Protein AF-A0AAE0A7S3-F1 (afdb_monomer)

Radius of gyration: 11.92 Å; Cα contacts (8 Å, |Δi|>4): 25; chains: 1; bounding box: 32×15×26 Å

Mean predicted aligned error: 6.9 Å

Sequence (51 aa):
MTNQAVNAAQEAVQKSEELDIRRSSISVAAAIIYMITQLSDDKKLLKGLKV

pLDDT: mean 81.79, std 13.15, range [45.5, 94.44]

Structure (mmCIF, N/CA/C/O backbone):
data_AF-A0AAE0A7S3-F1
#
_entry.id   AF-A0AAE0A7S3-F1
#
loop_
_atom_site.group_PDB
_atom_site.id
_atom_site.type_symbol
_atom_site.label_atom_id
_atom_site.label_alt_id
_atom_site.label_comp_id
_atom_site.label_asym_id
_atom_site.label_entity_id
_atom_site.label_seq_id
_atom_site.pdbx_PDB_ins_code
_atom_site.Cartn_x
_atom_site.Cartn_y
_atom_site.Cartn_z
_atom_site.occupancy
_atom_site.B_iso_or_equiv
_atom_site.auth_seq_id
_atom_site.auth_comp_id
_atom_site.auth_asym_id
_atom_site.auth_atom_id
_atom_site.pdbx_PDB_model_num
ATOM 1 N N . MET A 1 1 ? -9.764 8.839 9.852 1.00 62.78 1 MET A N 1
ATOM 2 C 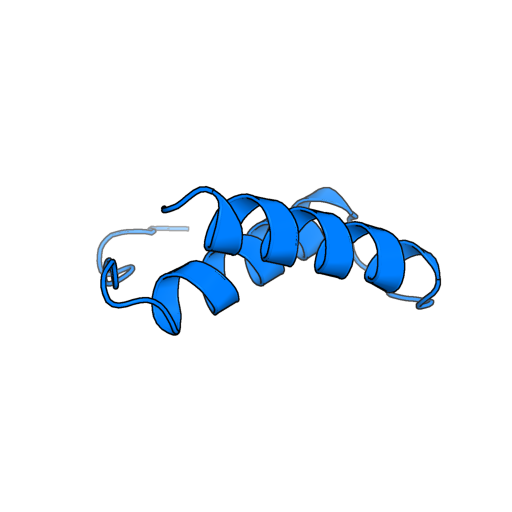CA . MET A 1 1 ? -8.329 8.485 9.891 1.00 62.78 1 MET A CA 1
ATOM 3 C C . MET A 1 1 ? -7.653 9.244 11.014 1.00 62.78 1 MET A C 1
ATOM 5 O O . MET A 1 1 ? -7.565 10.464 10.961 1.00 62.78 1 MET A O 1
ATOM 9 N N . THR A 1 2 ? -7.197 8.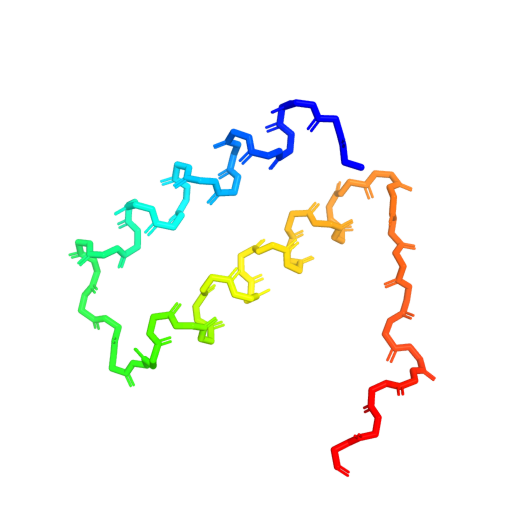526 12.033 1.00 79.44 2 THR A N 1
ATOM 10 C CA . THR A 1 2 ? -6.314 9.066 13.073 1.00 79.44 2 THR A CA 1
ATOM 11 C C . THR A 1 2 ? -4.901 9.273 12.511 1.00 79.44 2 THR A C 1
ATOM 13 O O . THR A 1 2 ? -4.554 8.691 11.481 1.00 79.44 2 THR A O 1
ATOM 16 N N . ASN A 1 3 ? -4.053 10.054 13.192 1.00 85.25 3 ASN A N 1
ATOM 17 C CA . ASN A 1 3 ? -2.647 10.242 12.790 1.00 85.25 3 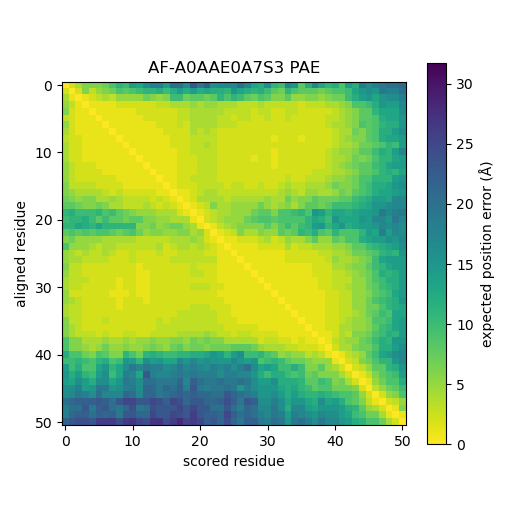ASN A CA 1
ATOM 18 C C . ASN A 1 3 ? -1.893 8.911 12.628 1.00 85.25 3 ASN A C 1
ATOM 20 O O . ASN A 1 3 ? -1.027 8.790 11.769 1.00 85.25 3 ASN A O 1
ATOM 24 N N . GLN A 1 4 ? -2.263 7.883 13.396 1.00 88.06 4 GLN A N 1
ATOM 25 C CA . GLN A 1 4 ? -1.680 6.550 13.269 1.00 88.06 4 GLN A CA 1
ATOM 26 C C . GLN A 1 4 ? -2.002 5.896 11.917 1.00 88.06 4 GLN A C 1
ATOM 28 O O . GLN A 1 4 ? -1.113 5.320 11.297 1.00 88.06 4 GLN A O 1
ATOM 33 N N . ALA A 1 5 ? -3.243 6.009 11.4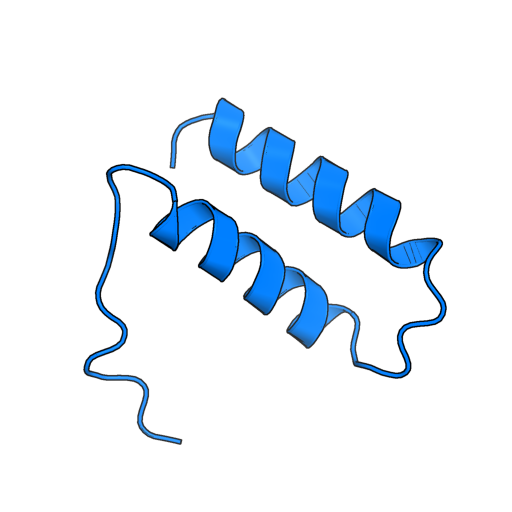32 1.00 86.94 5 ALA A N 1
ATOM 34 C CA . ALA A 1 5 ? -3.637 5.457 10.135 1.00 86.94 5 ALA A CA 1
ATOM 35 C C . ALA A 1 5 ? -2.943 6.180 8.968 1.00 86.94 5 ALA A C 1
ATOM 37 O O . ALA A 1 5 ? -2.573 5.545 7.984 1.00 86.94 5 ALA A O 1
ATOM 38 N N . VAL A 1 6 ? -2.736 7.496 9.092 1.00 89.38 6 VAL A N 1
ATOM 39 C CA . VAL A 1 6 ? -1.979 8.292 8.111 1.00 89.38 6 VAL A CA 1
ATOM 40 C C . VAL A 1 6 ? -0.515 7.851 8.077 1.00 89.38 6 VAL A C 1
ATOM 42 O O . VAL A 1 6 ? 0.000 7.538 7.007 1.00 89.38 6 VAL A O 1
ATOM 45 N N . ASN A 1 7 ? 0.128 7.749 9.242 1.00 92.75 7 ASN A N 1
ATOM 46 C CA . ASN A 1 7 ? 1.527 7.333 9.342 1.00 92.75 7 ASN A CA 1
ATOM 47 C C . ASN A 1 7 ? 1.736 5.907 8.815 1.00 92.75 7 ASN A C 1
ATOM 49 O O . ASN A 1 7 ? 2.659 5.673 8.040 1.00 92.75 7 ASN A O 1
ATOM 53 N N . ALA A 1 8 ? 0.844 4.975 9.166 1.00 91.44 8 ALA A N 1
ATOM 54 C CA . ALA A 1 8 ? 0.895 3.600 8.672 1.00 91.44 8 ALA A CA 1
ATOM 55 C C . ALA A 1 8 ? 0.741 3.530 7.145 1.00 91.44 8 ALA A C 1
ATOM 57 O O . ALA A 1 8 ? 1.428 2.748 6.491 1.00 91.44 8 ALA A O 1
ATOM 58 N N . ALA A 1 9 ? -0.130 4.363 6.562 1.00 92.25 9 ALA A N 1
ATOM 59 C CA . ALA A 1 9 ? -0.293 4.431 5.113 1.00 92.25 9 ALA A CA 1
ATOM 60 C C . ALA A 1 9 ? 0.969 4.959 4.431 1.00 92.25 9 ALA A C 1
ATOM 62 O O . ALA A 1 9 ? 1.412 4.382 3.442 1.00 92.25 9 ALA A O 1
ATOM 63 N N . GLN A 1 10 ? 1.569 6.015 4.979 1.00 93.12 10 GLN A N 1
ATOM 64 C CA . GLN A 1 10 ? 2.786 6.603 4.432 1.00 93.12 10 GLN A CA 1
ATOM 65 C C . GLN A 1 10 ? 3.974 5.633 4.507 1.00 93.12 10 GLN A C 1
ATOM 67 O O . GLN A 1 10 ? 4.672 5.447 3.513 1.00 93.12 10 GLN A O 1
ATOM 72 N N . GLU A 1 11 ? 4.161 4.958 5.644 1.00 94.44 11 GLU A N 1
ATOM 73 C CA . GLU A 1 11 ? 5.222 3.960 5.818 1.00 94.44 11 GLU A CA 1
ATOM 74 C C . GLU A 1 11 ? 5.043 2.769 4.864 1.00 94.44 11 GLU A C 1
ATOM 76 O O . GLU A 1 11 ? 6.001 2.319 4.235 1.00 94.44 11 GLU A O 1
ATOM 81 N N . ALA A 1 12 ? 3.812 2.274 4.715 1.00 92.88 12 ALA A N 1
ATOM 82 C CA . ALA A 1 12 ? 3.515 1.164 3.818 1.00 92.88 12 ALA A CA 1
ATOM 83 C C . ALA A 1 12 ? 3.730 1.531 2.341 1.00 92.88 12 ALA A C 1
ATOM 85 O O . ALA A 1 12 ? 4.240 0.704 1.587 1.00 92.88 12 ALA A O 1
ATOM 86 N N . VAL A 1 13 ? 3.386 2.758 1.925 1.00 92.19 13 VAL A N 1
ATOM 87 C CA . VAL A 1 13 ? 3.672 3.248 0.566 1.00 92.19 13 VAL A CA 1
ATOM 88 C C . VAL A 1 13 ? 5.175 3.301 0.327 1.00 92.19 13 VAL A C 1
ATOM 90 O O . VAL A 1 13 ? 5.638 2.759 -0.670 1.00 92.19 13 VAL A O 1
ATOM 93 N N . GLN A 1 14 ? 5.941 3.864 1.257 1.00 92.31 14 GLN A N 1
ATOM 94 C CA . GLN A 1 14 ? 7.388 3.990 1.102 1.00 92.31 14 GLN A CA 1
ATOM 95 C C . GLN A 1 14 ? 8.079 2.620 1.015 1.00 92.31 14 GLN A C 1
ATOM 97 O O . GLN A 1 14 ? 8.869 2.380 0.110 1.00 92.31 14 GLN A O 1
ATOM 102 N N . LYS A 1 15 ? 7.696 1.666 1.873 1.00 91.81 15 LYS A N 1
ATOM 103 C CA . LYS A 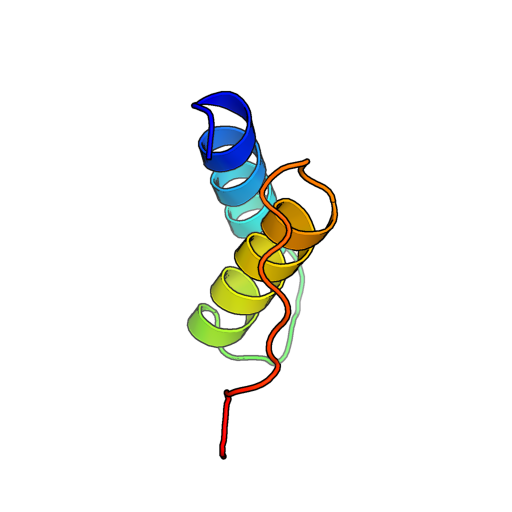1 15 ? 8.185 0.276 1.793 1.00 91.81 15 LYS A 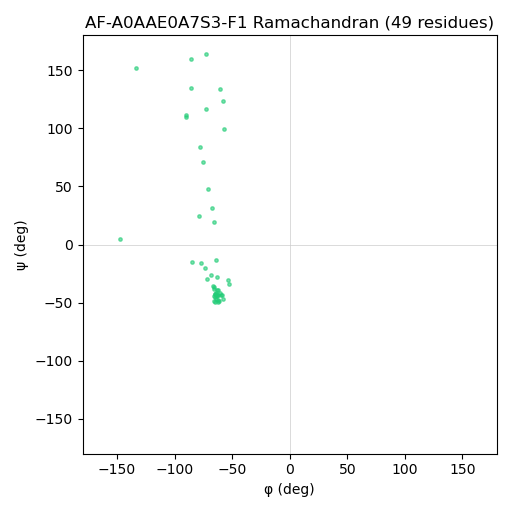CA 1
ATOM 104 C C . LYS A 1 15 ? 7.779 -0.425 0.496 1.00 91.81 15 LYS A C 1
ATOM 106 O O . LYS A 1 15 ? 8.467 -1.335 0.047 1.00 91.81 15 LYS A O 1
ATOM 111 N N . SER A 1 16 ? 6.656 -0.029 -0.102 1.00 88.81 16 SER A N 1
ATOM 112 C CA . SER A 1 16 ? 6.188 -0.607 -1.362 1.00 88.81 16 SER A CA 1
ATOM 113 C C . SER A 1 16 ? 7.000 -0.149 -2.577 1.00 88.81 16 SER A C 1
ATOM 115 O O . SER A 1 16 ? 7.000 -0.852 -3.581 1.00 88.81 16 SER A O 1
ATOM 117 N N . GLU A 1 17 ? 7.726 0.971 -2.488 1.00 86.06 17 GLU A N 1
ATOM 118 C CA . GLU A 1 17 ? 8.619 1.443 -3.559 1.00 86.06 17 GLU A CA 1
ATOM 119 C C . GLU A 1 17 ? 9.840 0.530 -3.743 1.00 86.06 17 GLU A C 1
ATOM 121 O O . GLU A 1 17 ? 10.382 0.436 -4.841 1.00 86.06 17 GLU A O 1
ATOM 126 N N . GLU A 1 18 ? 10.247 -0.176 -2.685 1.00 87.81 18 GLU A N 1
ATOM 127 C CA . GLU A 1 18 ? 11.326 -1.172 -2.723 1.00 87.81 18 GLU A CA 1
ATOM 128 C C . GLU A 1 18 ? 10.878 -2.503 -3.348 1.00 87.81 18 GLU A C 1
ATOM 130 O O . GLU A 1 18 ? 11.703 -3.343 -3.714 1.00 87.81 18 GLU A O 1
ATOM 135 N N . LEU A 1 19 ? 9.566 -2.714 -3.469 1.00 84.06 19 LEU A N 1
ATOM 136 C CA . LEU A 1 19 ? 9.004 -3.893 -4.109 1.00 84.06 19 LEU A CA 1
ATOM 137 C C . LEU A 1 19 ? 8.926 -3.649 -5.621 1.00 84.06 19 LEU A C 1
ATOM 139 O O . LEU A 1 19 ? 8.427 -2.619 -6.067 1.00 84.06 19 LEU A O 1
ATOM 143 N N . ASP A 1 20 ? 9.347 -4.624 -6.434 1.00 79.50 20 ASP A N 1
ATOM 144 C CA . ASP A 1 20 ? 9.151 -4.574 -7.892 1.00 79.50 20 ASP A CA 1
ATOM 145 C C . ASP A 1 20 ? 7.686 -4.880 -8.244 1.00 79.50 20 ASP A C 1
ATOM 147 O O . ASP A 1 20 ? 7.314 -5.956 -8.725 1.00 79.50 20 ASP A O 1
ATOM 151 N N . ILE A 1 21 ? 6.811 -3.927 -7.932 1.00 77.06 21 ILE A N 1
ATOM 152 C CA . ILE A 1 21 ? 5.399 -3.987 -8.278 1.00 77.06 21 ILE A CA 1
ATOM 153 C C . ILE A 1 21 ? 5.246 -3.338 -9.646 1.00 77.06 21 ILE A C 1
ATOM 155 O O . ILE A 1 21 ? 5.318 -2.121 -9.793 1.00 77.06 21 ILE A O 1
ATOM 159 N N . ARG A 1 22 ? 4.958 -4.149 -10.668 1.00 84.62 22 ARG A N 1
ATOM 160 C CA . ARG A 1 22 ? 4.612 -3.696 -12.030 1.00 84.62 22 ARG A CA 1
ATOM 161 C C . ARG A 1 22 ? 3.222 -3.038 -12.088 1.00 84.62 22 ARG A C 1
ATOM 163 O O . ARG A 1 22 ? 2.368 -3.397 -12.901 1.00 84.62 22 ARG A O 1
ATOM 170 N N . ARG A 1 23 ? 2.946 -2.118 -11.167 1.00 81.38 23 ARG A N 1
ATOM 171 C CA . ARG A 1 23 ? 1.704 -1.358 -11.016 1.00 81.38 23 ARG A CA 1
ATOM 172 C C . ARG A 1 23 ? 2.045 0.111 -10.805 1.00 81.38 23 ARG A C 1
ATOM 174 O O . ARG A 1 23 ? 3.101 0.445 -10.291 1.00 81.38 23 ARG A O 1
ATOM 181 N N . SER A 1 24 ? 1.135 0.992 -11.214 1.00 88.75 24 SER A N 1
ATOM 182 C CA . SER A 1 24 ? 1.296 2.427 -10.973 1.00 88.75 24 SER A CA 1
ATOM 183 C C . SER A 1 24 ? 1.366 2.703 -9.470 1.00 88.75 24 SER A C 1
ATOM 185 O O . SER A 1 24 ? 0.518 2.215 -8.718 1.00 88.75 24 SER A O 1
ATOM 187 N N . SER A 1 25 ? 2.328 3.530 -9.054 1.00 86.62 25 SER A N 1
ATOM 188 C CA . SER A 1 25 ? 2.495 3.992 -7.670 1.00 86.62 25 SER A CA 1
ATOM 189 C C . SER A 1 25 ? 1.211 4.601 -7.096 1.00 86.62 25 SER A C 1
ATOM 191 O O . SER A 1 25 ? 0.879 4.375 -5.935 1.00 86.62 25 SER A O 1
ATOM 193 N N . ILE A 1 26 ? 0.417 5.278 -7.932 1.00 91.00 26 ILE A N 1
ATOM 194 C CA . ILE A 1 26 ? -0.884 5.846 -7.553 1.00 91.00 26 ILE A CA 1
ATOM 195 C C . ILE A 1 26 ? -1.871 4.742 -7.160 1.00 91.00 26 ILE A C 1
ATOM 197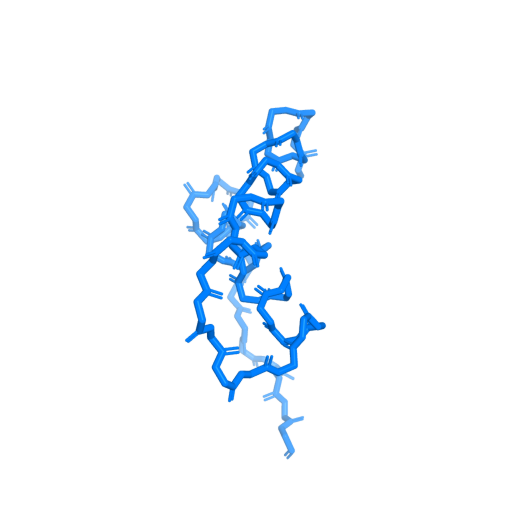 O O . ILE A 1 26 ? -2.544 4.834 -6.134 1.00 91.00 26 ILE A O 1
ATOM 201 N N . SER A 1 27 ? -1.957 3.679 -7.964 1.00 91.12 27 SER A N 1
ATOM 202 C CA . SER A 1 27 ? -2.852 2.553 -7.680 1.00 91.12 27 SER A CA 1
ATOM 203 C C . SER A 1 27 ? -2.429 1.798 -6.421 1.00 91.12 27 SER A C 1
ATOM 205 O O . SER A 1 27 ? -3.289 1.366 -5.656 1.00 91.12 27 SER A O 1
ATOM 207 N N . VAL A 1 28 ? -1.121 1.665 -6.187 1.00 92.19 28 VAL A N 1
ATOM 208 C CA . VAL A 1 28 ? -0.574 1.029 -4.981 1.00 92.19 28 VAL A CA 1
ATOM 209 C C . VAL A 1 28 ? -0.917 1.849 -3.737 1.00 92.19 28 VAL A C 1
ATOM 211 O O . VAL A 1 28 ? -1.486 1.306 -2.792 1.00 92.19 28 VAL A O 1
ATOM 214 N N . ALA A 1 29 ? -0.679 3.163 -3.760 1.00 91.56 29 ALA A N 1
ATOM 215 C CA . ALA A 1 29 ? -1.031 4.046 -2.650 1.00 91.56 29 ALA A CA 1
ATOM 216 C C . ALA A 1 29 ? -2.535 4.022 -2.342 1.00 91.56 29 ALA A C 1
ATOM 218 O O . ALA A 1 29 ? -2.932 3.894 -1.182 1.00 91.56 29 ALA A O 1
ATOM 219 N N . ALA A 1 30 ? -3.382 4.057 -3.376 1.00 91.81 30 ALA A N 1
ATOM 220 C CA . ALA A 1 30 ? -4.829 3.956 -3.214 1.00 91.81 30 ALA A CA 1
ATOM 221 C C . ALA A 1 30 ? -5.252 2.625 -2.567 1.00 91.81 30 ALA A C 1
ATOM 223 O O . ALA A 1 30 ? -6.098 2.616 -1.672 1.00 91.81 30 ALA A O 1
ATOM 224 N N . ALA A 1 31 ? -4.642 1.507 -2.975 1.00 92.06 31 ALA A N 1
ATOM 225 C CA . ALA A 1 31 ? -4.914 0.199 -2.388 1.00 92.06 31 ALA A CA 1
ATOM 226 C C . ALA A 1 31 ? -4.486 0.129 -0.915 1.00 92.06 31 ALA A C 1
ATOM 228 O O . ALA A 1 31 ? -5.236 -0.387 -0.089 1.00 92.06 31 ALA A O 1
ATOM 229 N N . ILE A 1 32 ? -3.320 0.677 -0.568 1.00 93.06 32 ILE A N 1
ATOM 230 C CA . ILE A 1 32 ? -2.812 0.720 0.811 1.00 93.06 32 ILE A CA 1
ATOM 231 C C . ILE A 1 32 ? -3.740 1.538 1.712 1.00 93.06 32 ILE A C 1
ATOM 233 O O . ILE A 1 32 ? -4.168 1.051 2.759 1.00 93.06 32 ILE A O 1
ATOM 237 N N . ILE A 1 33 ? -4.119 2.745 1.282 1.00 91.50 33 ILE A N 1
ATOM 238 C CA . ILE A 1 33 ? -5.062 3.601 2.015 1.00 91.50 33 ILE A CA 1
ATOM 239 C C . ILE A 1 33 ? -6.404 2.887 2.191 1.00 91.50 33 ILE A C 1
ATOM 241 O O . ILE A 1 33 ? -6.978 2.903 3.283 1.00 91.50 33 ILE A O 1
ATOM 245 N N . TYR A 1 34 ? -6.899 2.229 1.140 1.00 90.06 34 TYR A N 1
ATOM 246 C CA . TYR A 1 34 ? -8.132 1.454 1.212 1.00 90.06 34 TYR A CA 1
ATOM 247 C C . TYR A 1 34 ? -8.032 0.301 2.217 1.00 90.06 34 TYR A C 1
ATOM 249 O O . TYR A 1 34 ? -8.908 0.171 3.070 1.00 90.06 34 TYR A O 1
ATOM 257 N N . MET A 1 35 ? -6.965 -0.501 2.170 1.00 91.69 35 MET A N 1
ATOM 258 C CA . MET A 1 35 ? -6.750 -1.603 3.113 1.00 91.69 35 MET A CA 1
ATOM 259 C C . MET A 1 35 ? -6.719 -1.100 4.559 1.00 91.69 35 MET A C 1
ATOM 261 O O . MET A 1 35 ? -7.425 -1.640 5.406 1.00 91.69 35 MET A O 1
ATOM 265 N N . ILE A 1 36 ? -5.981 -0.023 4.831 1.00 89.88 36 ILE A N 1
ATOM 266 C CA . ILE A 1 36 ? -5.898 0.573 6.171 1.00 89.88 36 ILE A CA 1
ATOM 267 C C . ILE A 1 36 ? -7.260 1.108 6.620 1.00 89.88 36 ILE A C 1
ATOM 269 O O . ILE A 1 36 ? -7.662 0.882 7.759 1.00 89.88 36 ILE A O 1
ATOM 273 N N . THR A 1 37 ? -8.007 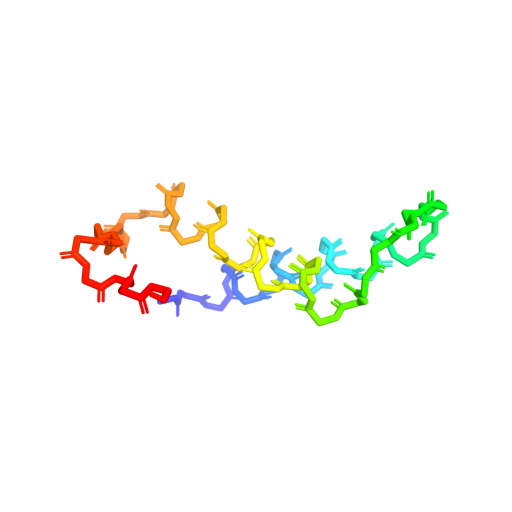1.755 5.725 1.00 87.00 37 THR A N 1
ATOM 274 C CA . THR A 1 37 ? -9.360 2.257 6.015 1.00 87.00 37 THR A CA 1
ATOM 275 C C . THR A 1 37 ? -10.328 1.116 6.333 1.00 87.00 37 THR A C 1
ATOM 277 O O . THR A 1 37 ? -11.145 1.246 7.236 1.00 87.00 37 THR A O 1
ATOM 280 N N . GLN A 1 38 ? -10.227 -0.015 5.630 1.00 84.50 38 GLN A N 1
ATOM 281 C CA . GLN A 1 38 ? -11.073 -1.193 5.856 1.00 84.50 38 GLN A CA 1
ATOM 282 C C . GLN A 1 38 ? -10.752 -1.939 7.154 1.00 84.50 38 GLN A C 1
ATOM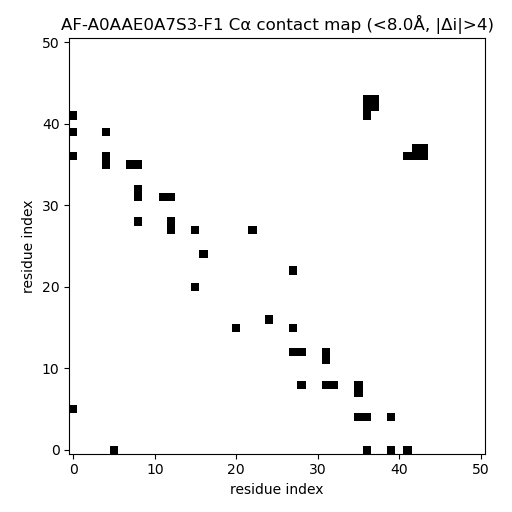 284 O O . GLN A 1 38 ? -11.642 -2.585 7.707 1.00 84.50 38 GLN A O 1
ATOM 289 N N . LEU A 1 39 ? -9.492 -1.887 7.592 1.00 84.50 39 LEU A N 1
ATOM 290 C CA . LEU A 1 39 ? -9.016 -2.466 8.851 1.00 84.50 39 LEU A CA 1
ATOM 291 C C . LEU A 1 39 ? -9.225 -1.530 10.049 1.00 84.50 39 LEU A C 1
ATOM 293 O O . LEU A 1 39 ? -9.130 -1.974 11.188 1.00 84.50 39 LEU A O 1
ATOM 297 N N . SER A 1 40 ? -9.497 -0.251 9.792 1.00 80.19 40 SER A N 1
ATOM 298 C CA . SER A 1 40 ? -9.846 0.736 10.810 1.00 80.19 40 SER A CA 1
ATOM 299 C C . SER A 1 40 ? -11.350 0.707 11.100 1.00 80.19 40 SER A C 1
ATOM 301 O O . SER A 1 40 ? -12.152 0.313 10.252 1.00 80.19 40 SER A O 1
ATOM 303 N N . ASP A 1 41 ? -11.753 1.225 12.261 1.00 72.19 41 ASP A N 1
ATOM 304 C CA . ASP A 1 41 ? -13.171 1.365 12.633 1.00 72.19 41 ASP A CA 1
ATOM 305 C C . ASP A 1 41 ? -13.947 2.341 11.713 1.00 72.19 41 ASP A C 1
ATOM 307 O O . ASP A 1 41 ? -15.175 2.329 11.668 1.00 72.19 41 ASP A O 1
ATOM 311 N N . ASP A 1 42 ? -13.230 3.124 10.896 1.00 67.69 42 ASP A N 1
ATOM 312 C CA . ASP A 1 42 ? -13.741 4.059 9.878 1.00 67.69 42 ASP A CA 1
ATOM 313 C C . ASP A 1 42 ? -14.190 3.372 8.564 1.00 67.69 42 ASP A C 1
ATOM 315 O O . ASP A 1 42 ? -14.192 3.985 7.489 1.00 67.69 42 ASP A O 1
ATOM 319 N N . LYS A 1 43 ? -14.553 2.087 8.613 1.00 66.56 43 LYS A N 1
ATOM 320 C CA . LYS A 1 43 ? -14.873 1.262 7.440 1.00 66.56 43 LYS A CA 1
ATOM 321 C C . LYS A 1 43 ? -16.013 1.858 6.599 1.00 66.56 43 LYS A C 1
ATOM 323 O O . LYS A 1 43 ? -17.196 1.643 6.867 1.00 66.56 43 LYS A O 1
ATOM 328 N N . LYS A 1 44 ? -15.675 2.550 5.507 1.00 66.25 44 LYS A N 1
ATOM 329 C CA . LYS A 1 44 ? -16.640 2.969 4.480 1.00 66.25 44 LYS A CA 1
ATOM 330 C C . LYS A 1 44 ? -16.761 1.890 3.407 1.00 66.25 44 LYS A C 1
ATOM 332 O O . LYS A 1 44 ? -15.854 1.675 2.611 1.00 66.25 44 LYS A O 1
ATOM 337 N N . LEU A 1 45 ? -17.919 1.230 3.359 1.00 62.72 45 LEU A N 1
ATOM 338 C CA . LEU A 1 45 ? -18.262 0.276 2.302 1.00 62.72 45 LEU A CA 1
ATOM 339 C C . LEU A 1 45 ? -18.200 0.957 0.922 1.00 62.72 45 LEU A C 1
ATOM 341 O O . LEU A 1 45 ? -18.937 1.909 0.676 1.00 62.72 45 LEU A O 1
ATOM 345 N N . LEU A 1 46 ? -17.401 0.417 -0.006 1.00 63.50 46 LEU A N 1
ATOM 346 C CA . LEU A 1 46 ? -17.293 0.859 -1.411 1.00 63.50 46 LEU A CA 1
ATOM 347 C C . LEU A 1 46 ? -18.558 0.593 -2.257 1.00 63.50 46 LEU A C 1
ATOM 349 O O . LEU A 1 46 ? -18.464 0.378 -3.463 1.00 63.50 46 LEU A O 1
ATOM 353 N N . LYS A 1 47 ? -19.763 0.613 -1.677 1.00 58.19 47 LYS A N 1
ATOM 354 C CA . LYS A 1 47 ? -21.036 0.349 -2.381 1.00 58.19 47 LYS A CA 1
ATOM 355 C C . LYS A 1 47 ? -21.417 1.405 -3.446 1.00 58.19 47 LYS A C 1
ATOM 357 O O . LYS A 1 47 ? -22.574 1.477 -3.840 1.00 58.19 47 LYS A O 1
ATOM 362 N N . GLY A 1 48 ? -20.475 2.205 -3.942 1.00 53.84 48 GLY A N 1
ATOM 363 C CA . GLY A 1 48 ? -20.730 3.259 -4.925 1.00 53.84 48 GLY A CA 1
ATOM 364 C C . GLY A 1 48 ? -19.599 3.534 -5.916 1.00 53.84 48 GLY A C 1
ATOM 365 O O . GLY A 1 48 ? -19.739 4.465 -6.703 1.00 53.84 48 GLY A O 1
ATOM 366 N N . LEU A 1 49 ? -18.501 2.764 -5.917 1.00 52.97 49 LEU A N 1
ATOM 367 C CA . LEU A 1 49 ? -17.459 2.929 -6.935 1.00 52.97 49 LEU A CA 1
ATOM 368 C C . LEU A 1 49 ? -17.933 2.267 -8.242 1.00 52.97 49 LEU A C 1
ATOM 370 O O . LEU A 1 49 ? -17.654 1.098 -8.496 1.00 52.97 49 LEU A O 1
ATOM 374 N N . LYS A 1 50 ? -18.726 2.998 -9.033 1.00 49.91 50 LYS A N 1
ATOM 375 C CA . LYS A 1 50 ? -18.987 2.649 -10.434 1.00 49.91 50 LYS A CA 1
ATOM 376 C C . LYS A 1 50 ? -17.724 2.961 -11.236 1.00 49.91 50 LYS A C 1
ATOM 378 O O . LYS A 1 50 ? -17.307 4.117 -11.279 1.00 49.91 50 LYS A O 1
ATOM 383 N N . VAL A 1 51 ? -17.134 1.908 -11.795 1.00 45.50 51 VAL A N 1
ATOM 384 C CA . VAL A 1 51 ? -16.113 1.969 -12.852 1.00 45.50 51 VAL A CA 1
ATOM 385 C C . VAL A 1 51 ? -16.794 2.307 -14.171 1.00 45.50 51 VAL A C 1
ATOM 387 O O . VAL A 1 51 ? -17.930 1.813 -14.367 1.00 45.50 51 VAL A O 1
#

Organism: NCBI:txid43782

Nearest PDB structures (foldseek):
  3erm-assembly2_C-2  TM=8.135E-01  e=5.643E+00  Pseudomonas syringae pv. tomato
  3erm-assembly4_E-3  TM=7.994E-01  e=6.417E+00  Pseudomonas syringae pv. tomato
  6yxy-assembly1_EJ  TM=6.414E-01  e=4.963E+00  Trypanosoma brucei brucei

Foldseek 3Di:
DPPVLVVQLVVQLVVCVVPPDPDDSVVVSVVSSLVSCCVDPVHDPPPDPDD

Secondary structure (DSSP, 8-state):
--HHHHHHHHHHHHHHHTS---S-HHHHHHHHHHHHHHHSTT----TT---

Solvent-accessible surface area (backbone atoms only — not comparable to full-atom values): 3259 Å² total; per-residue (Å²): 129,56,74,66,56,52,51,54,38,54,53,52,45,59,60,47,70,79,44,94,60,98,60,59,68,67,61,52,44,52,49,46,46,48,53,54,38,62,75,37,96,73,53,74,80,75,89,72,78,79,129